Protein AF-A0ABD5DVG1-F1 (afdb_monomer)

InterPro domains:
  IPR002205 DNA topoisomerase, type IIA, domain A [PF00521] (1-104)
  IPR002205 DNA topoisomerase, type IIA, domain A [PS52040] (1-105)
  IPR013758 DNA topoisomerase, type IIA, domain A, alpha-beta [G3DSA:3.90.199.10] (4-61)
  IPR013760 DNA topoisomerase, type IIA-like domain superfamily [SSF56719] (1-105)
  IPR050220 Type II DNA Topoisomerases [PTHR43493] (1-105)

Structure (mmCIF, N/CA/C/O backbone):
data_AF-A0ABD5DVG1-F1
#
_entry.id   AF-A0ABD5DVG1-F1
#
loop_
_atom_site.group_PDB
_atom_site.id
_atom_site.type_symbol
_atom_site.label_atom_id
_atom_site.label_alt_id
_atom_site.label_comp_id
_atom_site.label_asym_id
_atom_site.label_entity_id
_atom_site.labe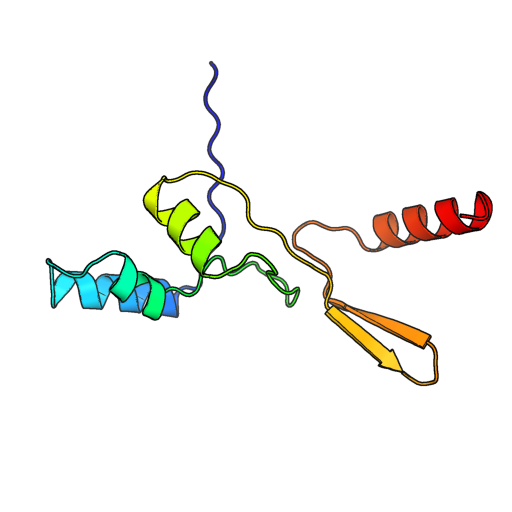l_seq_id
_atom_site.pdbx_PDB_ins_code
_atom_site.Cartn_x
_atom_site.Cartn_y
_atom_site.Cartn_z
_atom_site.occupancy
_atom_site.B_iso_or_equiv
_atom_site.auth_seq_id
_atom_site.auth_comp_id
_atom_site.auth_asym_id
_atom_site.auth_atom_id
_atom_site.pdbx_PDB_model_num
ATOM 1 N N . VAL A 1 1 ? 18.126 8.336 23.170 1.00 46.34 1 VAL A N 1
ATOM 2 C CA . VAL A 1 1 ? 18.489 8.264 21.733 1.00 46.34 1 VAL A CA 1
ATOM 3 C C . VAL A 1 1 ? 18.440 6.792 21.342 1.00 46.34 1 VAL A C 1
ATOM 5 O O . VAL A 1 1 ? 19.126 6.024 21.998 1.00 46.34 1 VAL A O 1
ATOM 8 N N . GLY A 1 2 ? 17.563 6.375 20.420 1.00 86.62 2 GLY A N 1
ATOM 9 C CA . GLY A 1 2 ? 17.360 4.945 20.098 1.00 86.62 2 GLY A CA 1
ATOM 10 C C . GLY A 1 2 ? 15.958 4.539 19.614 1.00 86.62 2 GLY A C 1
ATOM 11 O O . GLY A 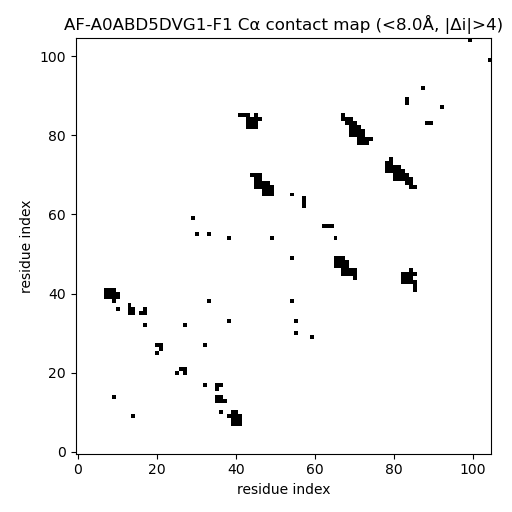1 2 ? 15.688 3.351 19.503 1.00 86.62 2 GLY A O 1
ATOM 12 N N . MET A 1 3 ? 15.063 5.496 19.345 1.00 91.50 3 MET A N 1
ATOM 13 C CA . MET A 1 3 ? 13.725 5.236 18.799 1.00 91.50 3 MET A CA 1
ATOM 14 C C . MET A 1 3 ? 13.612 5.872 17.412 1.00 91.50 3 MET A C 1
ATOM 16 O O . MET A 1 3 ? 14.160 6.954 17.195 1.00 91.50 3 MET A O 1
ATOM 20 N N . ALA A 1 4 ? 12.900 5.204 16.510 1.00 92.75 4 ALA A N 1
ATOM 21 C CA . ALA A 1 4 ? 12.532 5.701 15.190 1.00 92.75 4 ALA A CA 1
ATOM 22 C C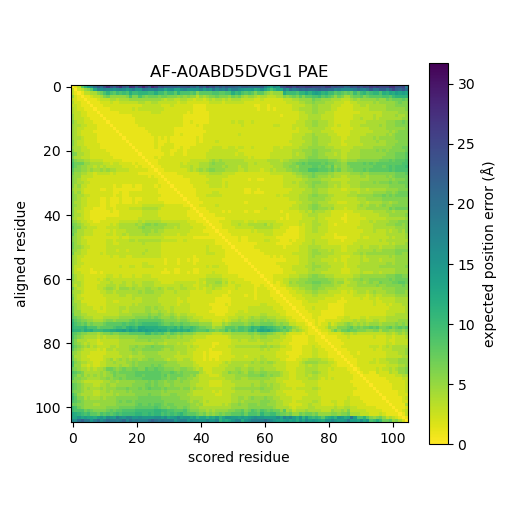 . ALA A 1 4 ? 11.033 5.467 14.970 1.00 92.75 4 ALA A C 1
ATOM 24 O O . ALA A 1 4 ? 10.453 4.560 15.574 1.00 92.75 4 ALA A O 1
ATOM 25 N N . THR A 1 5 ? 10.429 6.288 14.116 1.00 94.81 5 THR A N 1
ATOM 26 C CA . THR A 1 5 ? 9.005 6.224 13.787 1.00 94.81 5 THR A CA 1
ATOM 27 C C . THR A 1 5 ? 8.853 6.319 12.281 1.00 94.81 5 THR A C 1
ATOM 29 O O . THR A 1 5 ? 9.245 7.324 11.695 1.00 94.81 5 THR A O 1
ATOM 32 N N . ASP A 1 6 ? 8.224 5.308 11.691 1.00 94.94 6 ASP A N 1
ATOM 33 C CA . ASP A 1 6 ? 7.866 5.277 10.278 1.00 94.94 6 ASP A CA 1
ATOM 34 C C . ASP A 1 6 ? 6.360 5.034 10.169 1.00 94.94 6 ASP A C 1
ATOM 36 O O . ASP A 1 6 ? 5.861 3.971 10.542 1.00 94.94 6 ASP A O 1
ATOM 40 N N . ILE A 1 7 ? 5.624 6.038 9.689 1.00 96.81 7 ILE A N 1
ATOM 41 C CA . ILE A 1 7 ? 4.170 5.972 9.501 1.00 96.81 7 ILE A CA 1
ATOM 42 C C . ILE A 1 7 ? 3.892 6.213 8.015 1.00 96.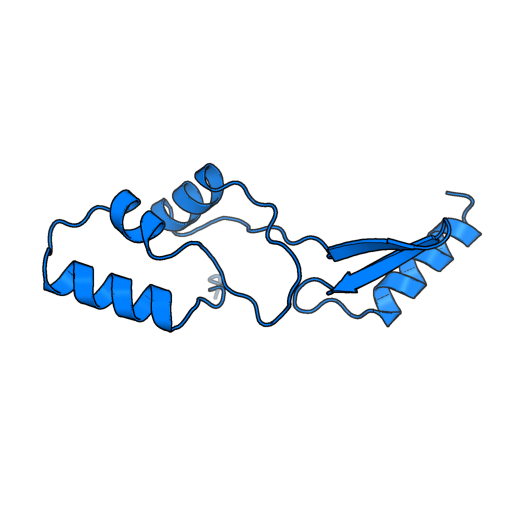81 7 ILE A C 1
ATOM 44 O O . ILE A 1 7 ? 4.251 7.278 7.506 1.00 96.81 7 ILE A O 1
ATOM 48 N N . PRO A 1 8 ? 3.296 5.245 7.296 1.00 97.06 8 PRO A N 1
ATOM 49 C CA . PRO A 1 8 ? 2.979 5.429 5.889 1.00 97.06 8 PRO A CA 1
ATOM 50 C C . PRO A 1 8 ? 1.784 6.384 5.705 1.00 97.06 8 PRO A C 1
ATOM 52 O O . PRO A 1 8 ? 0.992 6.545 6.633 1.00 97.06 8 PRO A O 1
ATOM 55 N N . PRO A 1 9 ? 1.633 7.003 4.522 1.00 97.75 9 PRO A N 1
ATOM 56 C CA . PRO A 1 9 ? 0.448 7.784 4.176 1.00 97.75 9 PRO A CA 1
ATOM 57 C C . PRO A 1 9 ? -0.784 6.887 3.973 1.00 97.75 9 PRO A C 1
ATOM 59 O O . PRO A 1 9 ? -0.652 5.713 3.623 1.00 97.75 9 PRO A O 1
ATOM 62 N N . HIS A 1 10 ? -1.978 7.457 4.148 1.00 98.38 10 HIS A N 1
ATOM 63 C CA . HIS A 1 10 ? -3.272 6.787 3.967 1.00 98.38 10 HIS A CA 1
ATOM 64 C C . HIS A 1 10 ? -4.265 7.692 3.249 1.00 98.38 10 HIS A C 1
ATOM 66 O O . HIS A 1 10 ? -4.150 8.920 3.280 1.00 98.38 10 HIS A O 1
ATOM 72 N N . ASN A 1 11 ? -5.289 7.076 2.664 1.00 98.31 11 ASN A N 1
ATOM 73 C CA . ASN A 1 11 ? -6.322 7.801 1.951 1.00 98.31 11 ASN A CA 1
ATOM 74 C C . ASN A 1 11 ? -7.224 8.592 2.911 1.00 98.31 11 ASN A C 1
ATOM 76 O O . ASN A 1 11 ? -7.802 8.039 3.850 1.00 98.31 11 ASN A O 1
ATOM 80 N N . LEU A 1 12 ? -7.418 9.885 2.635 1.00 98.25 12 LEU A N 1
ATOM 81 C CA . LEU A 1 12 ? -8.229 10.766 3.481 1.00 98.25 12 LEU A CA 1
ATOM 82 C C . LEU A 1 12 ? -9.682 10.296 3.599 1.00 98.25 12 LEU A C 1
ATOM 84 O O . LEU A 1 12 ? -10.250 10.344 4.689 1.00 98.25 12 LEU A O 1
ATOM 88 N N . ARG A 1 13 ? -10.299 9.847 2.498 1.00 98.31 13 ARG A N 1
ATOM 89 C CA . ARG A 1 13 ? -11.713 9.439 2.497 1.00 98.31 13 ARG A CA 1
ATOM 90 C C . ARG A 1 13 ? -11.915 8.160 3.298 1.00 98.31 13 ARG A C 1
ATOM 92 O O . ARG A 1 13 ? -12.893 8.063 4.034 1.00 98.31 13 ARG A O 1
ATOM 99 N N . GLU A 1 14 ? -10.990 7.212 3.176 1.00 98.31 14 GLU A N 1
ATOM 100 C CA . GLU A 1 14 ? -11.0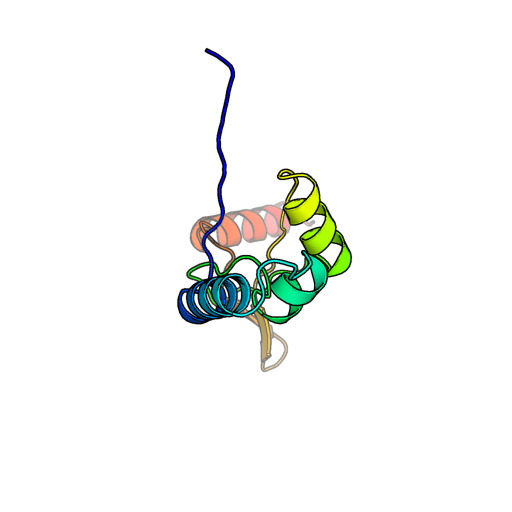26 5.963 3.939 1.00 98.31 14 GLU A CA 1
ATOM 101 C C . GLU A 1 14 ? -10.873 6.230 5.438 1.00 98.31 14 GLU A C 1
ATOM 103 O O . GLU A 1 14 ? -11.709 5.796 6.229 1.00 98.31 14 GLU A O 1
ATOM 108 N N . VAL A 1 15 ? -9.868 7.019 5.834 1.00 98.44 15 VAL A N 1
ATOM 109 C CA . VAL A 1 15 ? -9.625 7.344 7.248 1.00 98.44 15 VAL A CA 1
ATOM 110 C C . VAL A 1 15 ? -10.777 8.154 7.846 1.00 98.44 15 VAL A C 1
ATOM 112 O O . VAL A 1 15 ? -11.223 7.856 8.953 1.00 98.44 15 VAL A O 1
ATOM 115 N N . ALA A 1 16 ? -11.309 9.143 7.120 1.00 98.44 16 ALA A N 1
ATOM 116 C CA . ALA A 1 16 ? -12.458 9.920 7.580 1.00 98.44 16 ALA A CA 1
ATOM 117 C C . ALA A 1 16 ? -13.695 9.032 7.785 1.00 98.44 16 ALA A C 1
ATOM 119 O O . ALA A 1 16 ? -14.373 9.146 8.806 1.00 98.44 16 ALA A O 1
ATOM 120 N N . LYS A 1 17 ? -13.964 8.109 6.854 1.00 98.31 17 LYS A N 1
ATOM 121 C CA . LYS A 1 17 ? -15.069 7.154 6.979 1.00 98.31 17 LYS A CA 1
ATOM 122 C C . LYS A 1 17 ? -14.869 6.214 8.168 1.00 98.31 17 LYS A C 1
ATOM 124 O O . LYS A 1 17 ? -15.802 6.023 8.937 1.00 98.31 17 LYS A O 1
ATOM 129 N N . ALA A 1 18 ? -13.659 5.693 8.359 1.00 98.00 18 ALA A N 1
ATOM 130 C CA . ALA A 1 18 ? -13.331 4.836 9.494 1.00 98.00 18 ALA A CA 1
ATOM 131 C C . ALA A 1 18 ? -13.521 5.558 10.838 1.00 98.00 18 ALA A C 1
ATOM 133 O O . ALA A 1 18 ? -14.063 4.979 11.777 1.00 98.00 18 ALA A O 1
ATOM 134 N N . ALA A 1 19 ? -13.146 6.839 10.919 1.00 98.19 19 ALA A N 1
ATOM 135 C CA . ALA A 1 19 ? -13.368 7.658 12.107 1.00 98.19 19 ALA A CA 1
ATOM 136 C C . ALA A 1 19 ? -14.863 7.864 12.401 1.00 98.19 19 ALA A C 1
ATOM 138 O O . ALA A 1 19 ? -15.281 7.717 13.548 1.00 98.19 19 ALA A O 1
ATOM 139 N N . ILE A 1 20 ? -15.675 8.151 11.375 1.00 98.19 20 ILE A N 1
ATOM 140 C CA . ILE A 1 20 ? -17.137 8.265 11.510 1.00 98.19 20 ILE A CA 1
ATOM 141 C C . ILE A 1 20 ? -17.733 6.945 12.012 1.00 98.19 20 ILE A C 1
ATOM 143 O O . ILE A 1 20 ? -18.483 6.951 12.983 1.00 98.19 20 ILE A O 1
ATOM 147 N N . THR A 1 21 ? -17.345 5.809 11.424 1.00 97.81 21 THR A N 1
ATOM 148 C CA . THR A 1 21 ? -17.817 4.484 11.854 1.00 97.81 21 THR A CA 1
ATOM 149 C C . THR A 1 21 ? -17.469 4.195 13.313 1.00 97.81 21 THR A C 1
ATOM 151 O O . THR A 1 21 ? -18.296 3.665 14.045 1.00 97.81 21 THR A O 1
ATOM 154 N N . LEU A 1 22 ? -16.284 4.599 13.774 1.00 97.75 22 LEU A N 1
ATOM 155 C CA . LEU A 1 22 ? -15.874 4.422 15.168 1.00 97.75 22 LEU A CA 1
ATOM 156 C C . LEU A 1 22 ? -16.696 5.308 16.126 1.00 97.75 22 LEU A C 1
ATOM 158 O O . LEU A 1 22 ? -16.998 4.890 17.241 1.00 97.75 22 LEU A O 1
ATOM 162 N N . ILE A 1 23 ? -17.112 6.503 15.691 1.00 98.06 23 ILE A N 1
ATOM 163 C CA . ILE A 1 23 ? -18.026 7.367 16.458 1.00 98.06 23 ILE A CA 1
ATOM 164 C C . ILE A 1 23 ? -19.425 6.740 16.550 1.00 98.06 23 ILE A C 1
ATOM 166 O O . ILE A 1 23 ? -20.009 6.706 17.632 1.00 98.06 23 ILE A O 1
ATOM 170 N N . GLU A 1 24 ? -19.961 6.236 15.437 1.00 97.75 24 GLU A N 1
ATOM 171 C CA . GLU A 1 24 ? -21.293 5.616 15.380 1.00 97.75 24 GLU A CA 1
ATOM 172 C C . GLU A 1 24 ? -21.345 4.274 16.124 1.00 97.75 24 GLU A C 1
ATOM 174 O O . GLU A 1 24 ? -22.332 3.952 16.787 1.00 97.75 24 GLU A O 1
ATOM 179 N N . GLN A 1 25 ? -20.272 3.489 16.027 1.00 97.56 25 GLN A N 1
ATOM 180 C CA . GLN A 1 25 ? -20.149 2.154 16.600 1.00 97.56 25 GLN A CA 1
ATOM 181 C C . GLN A 1 25 ? -18.807 2.026 17.343 1.00 97.56 25 GLN A C 1
ATOM 183 O O . GLN A 1 25 ? -17.839 1.478 16.817 1.00 97.56 25 GLN A O 1
ATOM 188 N N . PRO A 1 26 ? -18.726 2.450 18.617 1.00 96.75 26 PRO A N 1
ATOM 189 C CA . PRO A 1 26 ? -17.463 2.462 19.368 1.00 96.75 26 PRO A CA 1
ATOM 190 C C . PRO A 1 26 ? -16.833 1.084 19.616 1.00 96.75 26 PRO A C 1
ATOM 192 O O . PRO A 1 26 ? -15.680 0.996 20.028 1.00 96.75 26 PRO A O 1
ATOM 195 N N . LYS A 1 27 ? -17.593 0.002 19.402 1.00 97.12 27 LYS A N 1
ATOM 196 C CA . LYS A 1 27 ? -17.125 -1.387 19.519 1.00 97.12 27 LYS A CA 1
ATOM 197 C C . LYS A 1 27 ? -16.626 -1.973 18.191 1.00 97.12 27 LYS A C 1
ATOM 199 O O . LYS A 1 27 ? -16.357 -3.171 18.155 1.00 97.12 27 LYS A O 1
ATOM 204 N N . THR A 1 28 ? -16.517 -1.154 17.139 1.00 97.44 28 THR A N 1
ATOM 205 C CA . THR A 1 28 ? -15.989 -1.572 15.833 1.00 97.44 28 THR A CA 1
ATOM 206 C C . THR A 1 28 ? -14.611 -2.208 16.010 1.00 97.44 28 THR A C 1
ATOM 208 O O . THR A 1 28 ? -13.722 -1.662 16.667 1.00 97.44 28 THR A O 1
ATOM 211 N N . THR A 1 29 ? -14.450 -3.394 15.446 1.00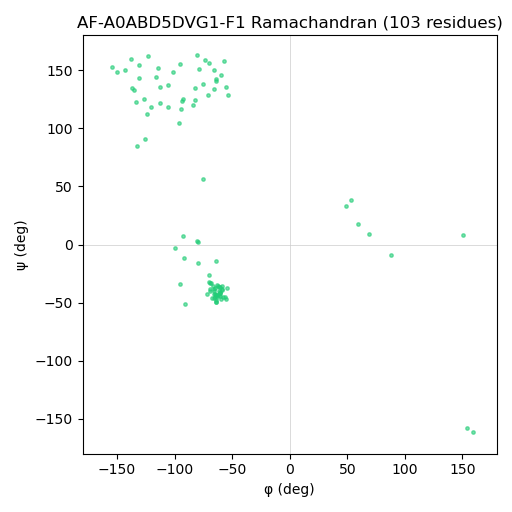 97.62 29 THR A N 1
ATOM 212 C CA . THR A 1 29 ? -13.232 -4.196 15.493 1.00 97.62 29 THR A CA 1
ATOM 213 C C . THR A 1 29 ? -12.210 -3.716 14.466 1.00 97.62 29 THR A C 1
ATOM 215 O O . THR A 1 29 ? -12.531 -3.020 13.505 1.00 97.62 29 THR A O 1
ATOM 218 N N . LEU A 1 30 ? -10.949 -4.124 14.634 1.00 96.44 30 LEU A N 1
ATOM 219 C CA . LEU A 1 30 ? -9.909 -3.821 13.648 1.00 96.44 30 LEU A CA 1
ATOM 220 C C . LEU A 1 30 ? -10.254 -4.371 12.255 1.00 96.44 30 LEU A C 1
ATOM 222 O O . LEU A 1 30 ? -9.940 -3.729 11.262 1.00 96.44 30 LEU A O 1
ATOM 226 N N . ASP A 1 31 ? -10.895 -5.536 12.185 1.00 96.19 31 ASP A N 1
ATOM 227 C CA . ASP A 1 31 ? -11.248 -6.168 10.912 1.00 96.19 31 ASP A CA 1
ATOM 228 C C . ASP A 1 31 ? -12.268 -5.330 10.141 1.00 96.19 31 ASP A C 1
ATOM 230 O O . ASP A 1 31 ? -12.043 -5.013 8.976 1.00 96.19 31 ASP A O 1
ATOM 234 N N . GLU A 1 32 ? -13.298 -4.842 10.830 1.00 96.81 32 GLU A N 1
ATOM 235 C CA . GLU A 1 32 ? -14.296 -3.936 10.253 1.00 96.81 32 GLU A CA 1
ATOM 236 C C . GLU A 1 32 ? -13.677 -2.594 9.817 1.00 96.81 32 GLU A C 1
ATOM 238 O O . GLU A 1 32 ? -14.065 -2.027 8.796 1.00 96.81 32 GLU A O 1
ATOM 243 N N . LEU A 1 33 ? -12.672 -2.085 10.543 1.00 97.12 33 LEU A N 1
ATOM 244 C CA . LEU A 1 33 ? -11.947 -0.879 10.124 1.00 97.12 33 LEU A CA 1
ATOM 245 C C . LEU A 1 33 ? -11.085 -1.117 8.877 1.00 97.12 33 LEU A C 1
ATOM 247 O O . LEU A 1 33 ? -10.939 -0.202 8.070 1.00 97.12 33 LEU A O 1
ATOM 251 N N . LEU A 1 34 ? -10.526 -2.316 8.694 1.00 96.88 34 LEU A N 1
ATOM 252 C CA . LEU A 1 34 ? -9.691 -2.664 7.533 1.00 96.88 34 LEU A CA 1
ATOM 253 C C . LEU A 1 34 ? -10.495 -2.995 6.268 1.00 96.88 34 LEU A C 1
ATOM 255 O O . LEU A 1 34 ? -9.948 -2.967 5.157 1.00 96.88 34 LEU A O 1
ATOM 259 N N . ASP A 1 35 ? -11.793 -3.248 6.422 1.00 96.69 35 ASP A N 1
ATOM 260 C CA . ASP A 1 35 ? -12.740 -3.259 5.308 1.00 96.69 35 ASP A CA 1
ATOM 261 C C . ASP A 1 35 ? -12.977 -1.840 4.757 1.00 96.69 35 ASP A C 1
ATOM 263 O O . ASP A 1 35 ? -13.284 -1.673 3.575 1.00 96.69 35 ASP A O 1
ATOM 267 N N . ILE A 1 36 ? -12.790 -0.806 5.590 1.00 97.44 36 ILE A N 1
ATOM 268 C CA . ILE A 1 36 ? -12.888 0.608 5.197 1.00 97.44 36 ILE A CA 1
ATOM 269 C C . ILE A 1 36 ? -11.530 1.155 4.742 1.00 97.44 36 ILE A C 1
ATOM 271 O O . ILE A 1 36 ? -11.446 1.768 3.679 1.00 97.44 36 ILE A O 1
ATOM 275 N N . VAL A 1 37 ? -10.486 0.962 5.552 1.00 97.81 37 VAL A N 1
ATOM 276 C CA . VAL A 1 37 ? -9.117 1.428 5.294 1.00 97.81 37 VAL A CA 1
ATOM 277 C C . VAL A 1 37 ? -8.325 0.296 4.678 1.00 97.81 37 VAL A C 1
ATOM 279 O O . VAL A 1 37 ? -7.915 -0.644 5.361 1.00 97.81 37 VAL A O 1
ATOM 282 N N . GLN A 1 38 ? -8.088 0.383 3.374 1.00 95.81 38 GLN A N 1
ATOM 283 C CA . GLN A 1 38 ? -7.544 -0.749 2.638 1.00 95.81 38 GLN A CA 1
ATOM 284 C C . GLN A 1 38 ? -6.086 -1.043 2.999 1.00 95.81 38 GLN A C 1
ATOM 286 O O . GLN A 1 38 ? -5.645 -2.199 2.986 1.00 95.81 38 GLN A O 1
ATOM 291 N N . GLY A 1 39 ? -5.348 0.011 3.333 1.00 95.88 39 GLY A N 1
ATOM 292 C CA . GLY A 1 39 ? -3.932 -0.027 3.637 1.00 95.88 39 GLY A CA 1
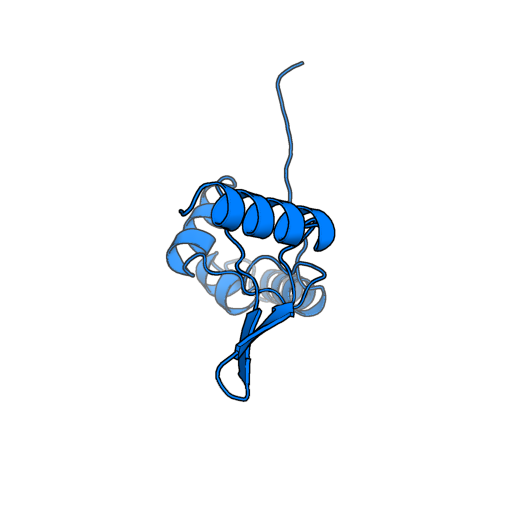ATOM 293 C C . GLY A 1 39 ? -3.296 1.353 3.475 1.00 95.88 39 GLY A C 1
ATOM 294 O O . GLY A 1 39 ? -3.996 2.367 3.467 1.00 95.88 39 GLY A O 1
ATOM 295 N N . PRO A 1 40 ? -1.962 1.403 3.346 1.00 97.38 40 PRO A N 1
ATOM 296 C CA . PRO A 1 40 ? -1.266 2.609 2.927 1.00 97.38 40 PRO A CA 1
ATOM 297 C C . PRO A 1 40 ? -1.704 3.098 1.544 1.00 97.38 40 PRO A C 1
ATOM 299 O O . PRO A 1 40 ? -1.942 2.288 0.652 1.00 97.38 40 PRO A O 1
ATOM 302 N N . ASP A 1 41 ? -1.714 4.413 1.357 1.00 97.81 41 ASP A N 1
ATOM 303 C CA . ASP A 1 41 ? -2.000 5.094 0.092 1.00 97.81 41 ASP A CA 1
ATOM 304 C C . ASP A 1 41 ? -0.839 6.043 -0.218 1.00 97.81 41 ASP A C 1
ATOM 306 O O . ASP A 1 41 ? -0.771 7.175 0.270 1.00 97.81 41 ASP A O 1
ATOM 310 N N . PHE A 1 42 ? 0.155 5.530 -0.941 1.00 97.19 42 PHE A N 1
ATOM 311 C CA . PHE A 1 42 ? 1.329 6.310 -1.315 1.00 97.19 42 PHE A CA 1
ATOM 312 C C . PHE A 1 42 ? 1.011 7.223 -2.505 1.00 97.19 42 PHE A C 1
ATOM 314 O O . PHE A 1 42 ? 0.219 6.844 -3.359 1.00 97.19 42 PHE A O 1
ATOM 321 N N . PRO A 1 43 ? 1.677 8.388 -2.635 1.00 96.31 43 PRO A N 1
ATOM 322 C CA . PRO A 1 43 ? 1.481 9.303 -3.762 1.00 96.31 43 PRO A CA 1
ATOM 323 C C . PRO A 1 43 ? 2.167 8.788 -5.044 1.00 96.31 43 PRO A C 1
ATOM 325 O O . PRO A 1 43 ? 3.043 9.437 -5.612 1.00 96.31 43 PRO A O 1
ATOM 328 N N . THR A 1 44 ? 1.823 7.573 -5.463 1.00 95.62 44 THR A N 1
ATOM 329 C CA . THR A 1 44 ? 2.240 6.918 -6.703 1.00 95.62 44 THR A CA 1
ATOM 330 C C . THR A 1 44 ? 1.181 5.894 -7.100 1.00 95.62 44 THR A C 1
ATOM 332 O O . THR A 1 44 ? 0.510 5.322 -6.249 1.00 95.62 44 THR A O 1
ATOM 335 N N . GLU A 1 45 ? 1.079 5.610 -8.392 1.00 95.38 45 GLU A N 1
ATOM 336 C CA . GLU A 1 45 ? 0.198 4.570 -8.931 1.00 95.38 45 GLU A CA 1
ATOM 337 C C . GLU A 1 45 ? 0.803 3.157 -8.819 1.00 95.38 45 GLU A C 1
ATOM 339 O O . GLU A 1 45 ? 0.220 2.183 -9.284 1.00 95.38 45 GLU A O 1
ATOM 344 N N . ALA A 1 46 ? 1.990 3.023 -8.218 1.00 96.56 46 ALA A N 1
ATOM 345 C CA . ALA A 1 46 ? 2.618 1.729 -7.991 1.00 96.56 46 ALA A CA 1
ATOM 346 C C . ALA A 1 46 ? 1.810 0.838 -7.037 1.00 96.56 46 ALA A C 1
ATOM 348 O O . ALA A 1 46 ? 1.308 1.276 -6.003 1.00 96.56 46 ALA A O 1
ATOM 349 N N . GLU A 1 47 ? 1.765 -0.454 -7.347 1.00 96.44 47 GLU A N 1
ATOM 350 C CA . GLU A 1 47 ? 0.981 -1.423 -6.592 1.00 96.44 47 GLU A CA 1
ATOM 351 C C . GLU A 1 47 ? 1.640 -1.778 -5.259 1.00 96.44 47 GLU A C 1
ATOM 353 O O . GLU A 1 47 ? 2.841 -2.060 -5.182 1.00 96.44 47 GLU A O 1
ATOM 358 N N . ILE A 1 48 ? 0.834 -1.867 -4.203 1.00 97.50 48 ILE A N 1
ATOM 359 C CA . ILE A 1 48 ? 1.221 -2.538 -2.963 1.00 97.50 48 ILE A CA 1
ATOM 360 C C . ILE A 1 48 ? 0.957 -4.033 -3.134 1.00 97.50 48 ILE A C 1
ATOM 362 O O . ILE A 1 48 ? -0.175 -4.458 -3.337 1.00 97.50 48 ILE A O 1
ATOM 366 N N . ILE A 1 49 ? 2.009 -4.842 -3.015 1.00 97.50 49 ILE A N 1
ATOM 367 C CA . ILE A 1 49 ? 1.942 -6.300 -3.216 1.00 97.50 49 ILE A CA 1
ATOM 368 C C . ILE A 1 49 ? 1.867 -7.089 -1.903 1.00 97.50 49 ILE A C 1
ATOM 370 O O . ILE A 1 49 ? 1.795 -8.317 -1.920 1.00 97.50 49 ILE A O 1
ATOM 374 N N . THR A 1 50 ? 1.939 -6.406 -0.759 1.00 96.88 50 THR A N 1
ATOM 375 C CA . THR A 1 50 ? 1.769 -7.033 0.556 1.00 96.88 50 THR A CA 1
ATOM 376 C C . THR A 1 50 ? 0.340 -7.543 0.703 1.00 96.88 50 THR A C 1
ATOM 378 O O . THR A 1 50 ? -0.617 -6.832 0.404 1.00 96.88 50 THR A O 1
ATOM 381 N N . SER A 1 51 ? 0.187 -8.778 1.179 1.00 97.06 51 SER A N 1
ATOM 382 C CA . SER A 1 51 ? -1.134 -9.395 1.299 1.00 97.06 51 SER A CA 1
ATOM 383 C C . SER A 1 51 ? -2.010 -8.671 2.329 1.00 97.06 51 SER A C 1
ATOM 385 O O . SER A 1 51 ? -1.517 -8.173 3.343 1.00 97.06 51 SER A O 1
ATOM 387 N N . ARG A 1 52 ? -3.336 -8.680 2.134 1.00 95.19 52 ARG A N 1
ATOM 388 C CA . ARG A 1 52 ? -4.295 -8.120 3.110 1.00 95.19 52 ARG A CA 1
ATOM 389 C C . ARG A 1 52 ? -4.115 -8.715 4.514 1.00 95.19 52 ARG A C 1
ATOM 391 O O . ARG A 1 52 ? -4.182 -7.992 5.504 1.00 95.19 52 ARG A O 1
ATOM 398 N N . ALA A 1 53 ? -3.812 -10.011 4.605 1.00 95.50 53 ALA A N 1
ATOM 399 C CA . ALA A 1 53 ? -3.551 -10.688 5.875 1.00 95.50 53 ALA A CA 1
ATOM 400 C C . ALA A 1 53 ? -2.286 -10.167 6.584 1.00 95.50 53 ALA A C 1
ATOM 402 O O . ALA A 1 53 ? -2.261 -10.058 7.810 1.00 95.50 53 ALA A O 1
ATOM 403 N N . GLU A 1 54 ? -1.232 -9.833 5.837 1.00 96.50 54 GLU A N 1
ATOM 404 C CA . 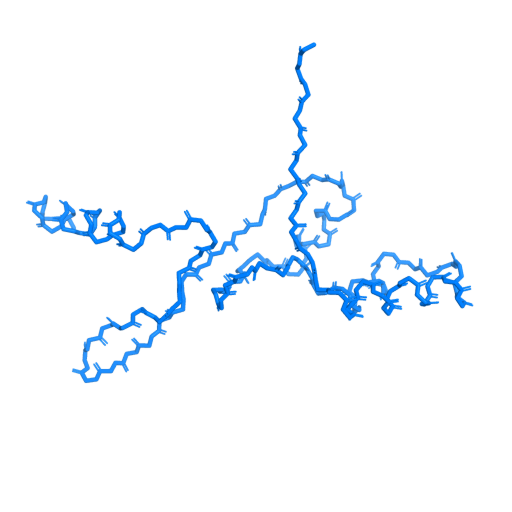GLU A 1 54 ? -0.034 -9.199 6.396 1.00 96.50 54 GLU A CA 1
ATOM 405 C C . GLU A 1 54 ? -0.300 -7.748 6.791 1.00 96.50 54 GLU A C 1
ATOM 407 O O . GLU A 1 54 ? 0.083 -7.354 7.888 1.00 96.50 54 GLU A O 1
ATOM 412 N N . ILE A 1 55 ? -1.014 -6.982 5.963 1.00 96.50 55 ILE A N 1
ATOM 413 C CA . ILE A 1 55 ? -1.426 -5.607 6.280 1.00 96.50 55 ILE A CA 1
ATOM 414 C C . ILE A 1 55 ? -2.214 -5.574 7.598 1.00 96.50 55 ILE A C 1
ATOM 416 O O . ILE A 1 55 ? -1.895 -4.792 8.493 1.00 96.50 55 ILE A O 1
ATOM 420 N N . ARG A 1 56 ? -3.159 -6.502 7.784 1.00 97.00 56 ARG A N 1
ATOM 421 C CA . ARG A 1 56 ? -3.885 -6.678 9.048 1.00 97.00 56 ARG A CA 1
ATOM 422 C C . ARG A 1 56 ? -2.945 -6.897 10.234 1.00 97.00 56 ARG A C 1
ATOM 424 O O . ARG A 1 56 ? -3.099 -6.251 11.268 1.00 97.00 56 ARG A O 1
ATOM 431 N N . LYS A 1 57 ? -1.952 -7.784 10.099 1.00 97.38 57 LYS A N 1
ATOM 432 C CA . LYS A 1 57 ? -0.946 -8.029 11.151 1.00 97.38 57 LYS A CA 1
ATOM 433 C C . LYS A 1 57 ? -0.107 -6.785 11.447 1.00 97.38 57 LYS A C 1
ATOM 435 O O . LYS A 1 57 ? 0.257 -6.579 12.601 1.00 97.38 57 LYS A O 1
ATOM 440 N N . ILE A 1 58 ? 0.206 -5.975 10.436 1.00 97.62 58 ILE A N 1
ATOM 441 C CA . ILE A 1 58 ? 0.957 -4.724 10.604 1.00 97.62 58 ILE A CA 1
ATOM 442 C C . ILE A 1 58 ? 0.147 -3.741 11.448 1.00 97.62 58 ILE A C 1
ATOM 444 O O . ILE A 1 58 ? 0.668 -3.245 12.444 1.00 97.62 58 ILE A O 1
ATOM 448 N N . TYR A 1 59 ? -1.128 -3.519 11.117 1.00 97.31 59 TYR A N 1
ATOM 449 C CA . TYR A 1 59 ? -1.993 -2.632 11.899 1.00 97.31 59 TYR A CA 1
ATOM 450 C C . TYR A 1 59 ? -2.280 -3.164 13.304 1.00 97.31 59 TYR A C 1
ATOM 452 O O . TYR A 1 59 ? -2.311 -2.386 14.251 1.00 97.31 59 TYR A O 1
ATOM 460 N N . GLN A 1 60 ? -2.415 -4.483 13.466 1.00 97.06 60 GLN A N 1
ATOM 461 C CA . GLN A 1 60 ? -2.622 -5.099 14.777 1.00 97.06 60 GLN A CA 1
ATOM 462 C C . GLN A 1 60 ? -1.404 -4.939 15.699 1.00 97.06 60 GLN A C 1
ATOM 464 O O . GLN A 1 60 ? -1.557 -4.679 16.888 1.00 97.06 60 GLN A O 1
ATOM 469 N N . ASN A 1 61 ? -0.194 -5.121 15.164 1.00 96.88 61 ASN A N 1
ATOM 470 C CA . ASN A 1 61 ? 1.039 -5.093 15.956 1.00 96.88 61 ASN A CA 1
ATOM 471 C C . ASN A 1 61 ? 1.692 -3.703 16.023 1.00 96.88 61 ASN A C 1
ATOM 473 O O . ASN A 1 61 ? 2.654 -3.527 16.771 1.00 96.88 61 ASN A O 1
ATOM 477 N N . GLY A 1 62 ? 1.239 -2.756 15.196 1.00 95.31 62 GLY A N 1
ATOM 478 C CA . GLY A 1 62 ? 1.823 -1.421 15.041 1.00 95.31 62 GLY A CA 1
ATOM 479 C C . GLY A 1 62 ? 3.201 -1.396 14.368 1.00 95.31 62 GLY A C 1
ATOM 480 O O . GLY A 1 62 ? 3.860 -0.362 14.370 1.00 95.31 62 GLY A O 1
ATOM 481 N N . ARG A 1 63 ? 3.675 -2.525 13.822 1.00 95.12 63 ARG A N 1
ATOM 482 C CA . ARG A 1 63 ? 4.999 -2.658 13.193 1.00 95.12 63 ARG A CA 1
ATOM 483 C C . ARG A 1 63 ? 5.001 -3.703 12.089 1.00 95.12 63 ARG A C 1
ATOM 485 O O . ARG A 1 63 ? 4.320 -4.724 12.179 1.00 95.12 63 ARG A O 1
ATOM 492 N N . GLY A 1 64 ? 5.838 -3.476 11.086 1.00 95.31 64 GLY A N 1
ATOM 493 C CA . GLY A 1 64 ? 6.119 -4.420 10.013 1.00 95.31 64 GLY A CA 1
ATOM 494 C C . GLY A 1 64 ? 6.569 -3.697 8.752 1.00 95.31 64 GLY A C 1
ATOM 495 O O . GLY A 1 64 ? 7.068 -2.577 8.824 1.00 95.31 64 GLY A O 1
ATOM 496 N N . SER A 1 65 ? 6.427 -4.345 7.599 1.00 95.12 65 SER A N 1
ATOM 497 C CA . SER A 1 65 ? 6.914 -3.802 6.331 1.00 95.12 65 SER A CA 1
ATOM 498 C C . SER A 1 65 ? 5.902 -4.013 5.220 1.00 95.12 65 SER A C 1
ATOM 500 O O . SER A 1 65 ? 5.384 -5.114 5.040 1.00 95.12 65 SER A O 1
ATOM 502 N N . VAL A 1 66 ? 5.677 -2.957 4.444 1.00 96.12 66 VAL A N 1
ATOM 503 C CA . VAL A 1 66 ? 4.845 -2.977 3.242 1.00 96.12 66 VAL A CA 1
ATOM 504 C C . VAL A 1 66 ? 5.761 -2.923 2.024 1.00 96.12 66 VAL A C 1
ATOM 506 O O . VAL A 1 66 ? 6.759 -2.205 2.020 1.00 96.12 66 VAL A O 1
ATOM 509 N N . ARG A 1 67 ? 5.460 -3.729 1.006 1.00 96.88 67 ARG A N 1
ATOM 510 C CA . ARG A 1 67 ? 6.241 -3.833 -0.228 1.00 96.88 67 ARG A CA 1
ATOM 511 C C . ARG A 1 67 ? 5.430 -3.295 -1.393 1.00 96.88 67 ARG A C 1
ATOM 513 O O . ARG A 1 67 ? 4.263 -3.643 -1.553 1.00 96.88 67 ARG A O 1
ATOM 520 N N . MET A 1 68 ? 6.092 -2.502 -2.225 1.00 97.38 68 MET A N 1
ATOM 521 C CA . MET A 1 68 ? 5.528 -1.940 -3.446 1.00 97.38 68 MET A CA 1
ATOM 522 C C . MET A 1 68 ? 6.236 -2.504 -4.676 1.00 97.38 68 MET A C 1
ATOM 524 O O . MET A 1 68 ? 7.415 -2.864 -4.613 1.00 97.38 68 MET A O 1
ATOM 528 N N . ARG A 1 69 ? 5.525 -2.563 -5.800 1.00 97.56 69 ARG A N 1
ATOM 529 C CA . ARG A 1 69 ? 6.029 -3.004 -7.100 1.00 97.56 69 ARG A CA 1
ATOM 530 C C . ARG A 1 69 ? 5.638 -1.997 -8.175 1.00 97.56 69 ARG A C 1
ATOM 532 O O . ARG A 1 69 ? 4.560 -1.420 -8.131 1.00 97.56 69 ARG A O 1
ATOM 539 N N . ALA A 1 70 ? 6.537 -1.795 -9.134 1.00 97.62 70 ALA A N 1
ATOM 540 C CA . ALA A 1 70 ? 6.256 -0.972 -10.300 1.00 97.62 70 ALA A CA 1
ATOM 541 C C . ALA A 1 70 ? 5.134 -1.587 -11.153 1.00 97.62 70 ALA A C 1
ATOM 543 O O . ALA A 1 70 ? 5.094 -2.809 -11.324 1.00 97.62 70 ALA A O 1
ATOM 544 N N . VAL A 1 71 ? 4.275 -0.741 -11.717 1.00 97.69 71 VAL A N 1
ATOM 545 C CA . VAL A 1 71 ? 3.268 -1.171 -12.695 1.00 97.69 71 VAL A CA 1
ATOM 546 C C . VAL A 1 71 ? 3.929 -1.246 -14.059 1.00 97.69 71 VAL A C 1
ATOM 548 O O . VAL A 1 71 ? 4.682 -0.346 -14.444 1.00 97.69 71 VAL A O 1
ATOM 551 N N . TRP A 1 72 ? 3.670 -2.331 -14.780 1.00 97.38 72 TRP A N 1
ATOM 552 C CA . TRP A 1 72 ? 4.213 -2.540 -16.111 1.00 97.38 72 TRP A CA 1
ATOM 553 C C . TRP A 1 72 ? 3.205 -3.227 -17.028 1.00 97.38 72 TRP A C 1
ATOM 555 O O . TRP A 1 72 ? 2.379 -4.027 -16.587 1.00 97.38 72 TRP A O 1
ATOM 565 N N . SER A 1 73 ? 3.310 -2.924 -18.316 1.00 97.19 73 SER A N 1
ATOM 566 C CA . SER A 1 73 ? 2.555 -3.533 -19.408 1.00 97.19 73 SER A CA 1
ATOM 567 C C . SER A 1 73 ? 3.520 -4.120 -20.440 1.00 97.19 73 SER A C 1
ATOM 569 O O . SER A 1 73 ? 4.718 -3.815 -20.457 1.00 97.19 73 SER A O 1
ATOM 5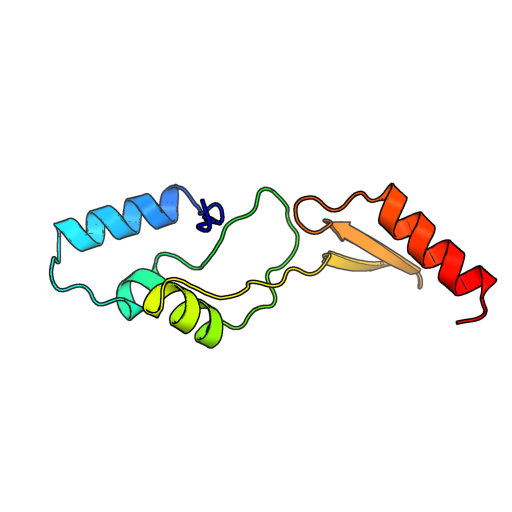71 N N . LYS A 1 74 ? 3.009 -5.008 -21.297 1.00 97.44 74 LYS A N 1
ATOM 572 C CA . LYS A 1 74 ? 3.732 -5.475 -22.481 1.00 97.44 74 LYS A CA 1
ATOM 573 C C . LYS A 1 74 ? 3.114 -4.828 -23.714 1.00 97.44 74 LYS A C 1
ATOM 575 O O . LYS A 1 74 ? 1.953 -5.091 -24.012 1.00 97.44 74 LYS A O 1
ATOM 580 N N . GLU A 1 75 ? 3.900 -4.038 -24.430 1.00 96.31 75 GLU A N 1
ATOM 581 C CA . GLU A 1 75 ? 3.492 -3.299 -25.627 1.00 96.31 75 GLU A CA 1
ATOM 582 C C . GLU A 1 75 ? 4.471 -3.634 -26.752 1.00 96.31 75 GLU A C 1
ATOM 584 O O . GLU A 1 75 ? 5.683 -3.562 -26.563 1.00 96.31 75 GLU A O 1
ATOM 589 N N . ASP A 1 76 ? 3.957 -4.104 -27.890 1.00 94.25 76 ASP A N 1
ATOM 590 C CA . ASP A 1 76 ? 4.745 -4.455 -29.084 1.00 94.25 76 ASP A CA 1
ATOM 591 C C . ASP A 1 76 ? 5.971 -5.353 -28.822 1.00 94.25 76 ASP A C 1
ATOM 593 O O . ASP A 1 76 ? 7.006 -5.274 -29.479 1.00 94.25 76 ASP A O 1
ATOM 597 N N . GLY A 1 77 ? 5.860 -6.249 -27.837 1.00 94.31 77 GLY A N 1
ATOM 598 C CA . GLY A 1 77 ? 6.936 -7.167 -27.456 1.00 94.31 77 GLY A CA 1
ATOM 599 C C . GLY A 1 77 ? 7.924 -6.612 -26.425 1.00 94.31 77 GLY A C 1
ATOM 600 O O . GLY A 1 77 ? 8.693 -7.400 -25.872 1.00 94.31 77 GLY A O 1
ATOM 601 N N . ALA A 1 78 ? 7.858 -5.321 -26.101 1.00 95.50 78 ALA A N 1
ATOM 602 C CA . ALA A 1 78 ? 8.653 -4.668 -25.068 1.00 95.50 78 ALA A CA 1
ATOM 603 C C . ALA A 1 78 ? 7.899 -4.579 -23.731 1.00 95.50 78 ALA A C 1
ATOM 605 O O . ALA A 1 78 ? 6.671 -4.598 -23.682 1.00 95.50 78 ALA A O 1
ATOM 606 N N . VAL A 1 79 ? 8.648 -4.493 -22.629 1.00 96.81 79 VAL A N 1
ATOM 607 C CA . VAL A 1 79 ? 8.100 -4.221 -21.292 1.00 96.81 79 VAL A CA 1
ATOM 608 C C . VAL A 1 79 ? 8.160 -2.718 -21.045 1.00 96.81 79 VAL A C 1
ATOM 610 O O . VAL A 1 79 ? 9.242 -2.134 -21.107 1.00 96.81 79 VAL A O 1
ATOM 613 N N . VAL A 1 80 ? 7.017 -2.110 -20.738 1.00 96.62 80 VAL A N 1
ATOM 614 C CA . VAL A 1 80 ? 6.884 -0.677 -20.455 1.00 96.62 80 VAL A CA 1
ATOM 615 C C . VAL A 1 80 ? 6.507 -0.506 -18.989 1.00 96.62 80 VAL A C 1
ATOM 617 O O . VAL A 1 80 ? 5.507 -1.051 -18.536 1.00 96.62 80 VAL A O 1
ATOM 620 N N . ILE A 1 81 ? 7.323 0.226 -18.230 1.00 97.00 81 ILE A N 1
ATOM 621 C CA . ILE A 1 81 ? 7.048 0.549 -16.823 1.00 97.00 81 ILE A CA 1
ATOM 622 C C . ILE A 1 81 ? 6.353 1.910 -16.778 1.00 97.00 81 ILE A C 1
ATOM 624 O O . ILE A 1 81 ? 6.960 2.911 -17.157 1.00 97.00 81 ILE A O 1
ATOM 628 N N . SER A 1 82 ? 5.106 1.952 -16.306 1.00 96.31 82 SER A N 1
ATOM 629 C CA . SER A 1 82 ? 4.283 3.169 -16.269 1.00 96.31 82 SER A CA 1
ATOM 630 C C . SER A 1 82 ? 4.344 3.899 -14.925 1.00 96.31 82 SER A C 1
ATOM 632 O O . SER A 1 82 ? 4.333 5.127 -14.899 1.00 96.31 82 SER A O 1
ATOM 634 N N . ALA A 1 83 ? 4.462 3.166 -13.812 1.00 96.50 83 ALA A N 1
ATOM 635 C CA . ALA A 1 83 ? 4.484 3.739 -12.466 1.00 96.50 83 ALA A CA 1
ATOM 636 C C . ALA A 1 83 ? 5.581 3.116 -11.596 1.00 96.50 83 ALA A C 1
ATOM 638 O O . ALA A 1 83 ? 5.719 1.893 -11.521 1.00 96.50 83 ALA A O 1
ATOM 639 N N . LEU A 1 84 ? 6.351 3.961 -10.904 1.00 96.50 84 LEU A N 1
ATOM 640 C CA . LEU A 1 84 ? 7.444 3.545 -10.020 1.00 96.50 84 LEU A CA 1
ATOM 641 C C . LEU A 1 84 ? 7.029 3.581 -8.542 1.00 96.50 84 LEU A C 1
ATOM 643 O O . LEU A 1 84 ? 6.252 4.451 -8.151 1.00 96.50 84 LEU A O 1
ATOM 647 N N . PRO A 1 85 ? 7.570 2.692 -7.687 1.00 97.25 85 PRO A N 1
ATOM 648 C CA . PRO A 1 85 ? 7.317 2.736 -6.250 1.00 97.25 85 PRO A CA 1
ATOM 649 C C . PRO A 1 85 ? 7.695 4.074 -5.607 1.00 97.25 85 PRO A C 1
ATOM 651 O O . PRO A 1 85 ? 8.534 4.822 -6.115 1.00 97.25 85 PRO A O 1
ATOM 654 N N . HIS A 1 86 ? 7.097 4.353 -4.450 1.00 96.06 86 HIS A N 1
ATOM 655 C CA . HIS A 1 86 ? 7.333 5.591 -3.716 1.00 96.06 86 HIS A CA 1
ATOM 656 C C . HIS A 1 86 ? 8.829 5.808 -3.434 1.00 96.06 86 HIS A C 1
ATOM 658 O O . HIS A 1 86 ? 9.532 4.881 -3.032 1.00 96.06 86 HIS A O 1
ATOM 664 N N . GLN A 1 87 ? 9.307 7.040 -3.645 1.00 93.06 87 GLN A N 1
ATOM 665 C CA . GLN A 1 87 ? 10.710 7.445 -3.461 1.00 93.06 87 GLN A CA 1
ATOM 666 C C . GLN A 1 87 ? 11.742 6.686 -4.323 1.00 93.06 87 GLN A C 1
ATOM 668 O O . GLN A 1 87 ? 12.944 6.752 -4.055 1.00 93.06 87 GLN A O 1
ATOM 673 N N . VAL A 1 88 ? 11.320 6.010 -5.397 1.00 94.44 88 VAL A N 1
ATOM 674 C CA . VAL A 1 88 ? 12.238 5.384 -6.360 1.00 94.44 88 VAL A CA 1
ATOM 675 C C . VAL A 1 88 ? 12.545 6.338 -7.516 1.00 94.44 88 VAL A C 1
ATOM 677 O O . VAL A 1 88 ? 11.652 6.814 -8.208 1.00 94.44 88 VAL A O 1
ATOM 680 N N . SER A 1 89 ? 13.835 6.589 -7.763 1.00 94.69 89 SER A N 1
ATOM 681 C CA . SER A 1 89 ? 14.298 7.356 -8.927 1.00 94.69 89 SER A CA 1
ATOM 682 C C . SER A 1 89 ? 14.377 6.470 -10.171 1.00 94.69 89 SER A C 1
ATOM 684 O O . SER A 1 89 ? 15.108 5.476 -10.175 1.00 94.69 89 SER A O 1
ATOM 686 N N . GLY A 1 90 ? 13.695 6.862 -11.250 1.00 93.38 90 GLY A N 1
ATOM 687 C CA . GLY A 1 90 ? 13.757 6.155 -12.534 1.00 93.38 90 GLY A CA 1
ATOM 688 C C . GLY A 1 90 ? 15.175 6.071 -13.106 1.00 93.38 90 GLY A C 1
ATOM 689 O O . GLY A 1 90 ? 15.581 5.016 -13.584 1.00 93.38 90 GLY A O 1
ATOM 690 N N . ALA A 1 91 ? 15.977 7.131 -12.959 1.00 95.56 91 ALA A N 1
ATOM 691 C CA . ALA A 1 91 ? 17.374 7.134 -13.398 1.00 95.56 91 ALA A CA 1
ATOM 692 C C . ALA A 1 91 ? 18.208 6.060 -12.679 1.00 95.56 91 ALA A C 1
ATOM 694 O O . ALA A 1 91 ? 18.982 5.347 -13.313 1.00 95.56 91 ALA A O 1
ATOM 695 N N . LYS A 1 92 ? 17.992 5.890 -11.368 1.00 94.88 92 LYS A N 1
ATOM 696 C CA . LYS A 1 92 ? 18.677 4.867 -10.567 1.00 94.88 92 LYS A CA 1
ATOM 697 C C . LYS A 1 92 ? 18.277 3.452 -10.989 1.00 94.88 92 LYS A C 1
ATOM 699 O O . LYS A 1 92 ? 19.121 2.561 -11.022 1.00 94.88 92 LYS A O 1
ATOM 704 N N . VAL A 1 93 ? 17.005 3.241 -11.329 1.00 95.25 93 VAL A N 1
ATOM 705 C CA . VAL A 1 93 ? 16.522 1.948 -11.840 1.00 95.25 93 VAL A CA 1
ATOM 706 C C . VAL A 1 93 ? 17.156 1.633 -13.198 1.00 95.25 93 VAL A C 1
ATOM 708 O O . VAL A 1 93 ? 17.672 0.534 -13.387 1.00 95.25 93 VAL A O 1
ATOM 711 N N . LEU A 1 94 ? 17.196 2.603 -14.117 1.00 95.25 94 LEU A N 1
ATOM 712 C CA . LEU A 1 94 ? 17.850 2.440 -15.420 1.00 95.25 94 LEU A CA 1
ATOM 713 C C . LEU A 1 94 ? 19.343 2.126 -15.277 1.00 95.25 94 LEU A C 1
ATOM 715 O O . LEU A 1 94 ? 19.854 1.238 -15.958 1.00 95.25 94 LEU A O 1
ATOM 719 N N . GLU A 1 95 ? 20.038 2.804 -14.362 1.00 96.19 95 GLU A N 1
ATOM 720 C CA . GLU A 1 95 ? 21.446 2.538 -14.065 1.00 96.19 95 GLU A CA 1
ATOM 721 C C . GLU A 1 95 ? 21.666 1.099 -13.572 1.00 96.19 95 GLU A C 1
ATOM 723 O O . GLU A 1 95 ? 22.582 0.416 -14.038 1.00 96.19 95 GLU A O 1
ATOM 728 N N . GLN A 1 96 ? 20.803 0.614 -12.672 1.00 95.25 96 GLN A N 1
ATOM 729 C CA . GLN A 1 96 ? 20.858 -0.756 -12.160 1.00 95.25 96 GLN A CA 1
ATOM 730 C C . GLN A 1 96 ? 20.628 -1.795 -13.264 1.00 95.25 96 GLN A C 1
ATOM 732 O O . GLN A 1 96 ? 21.375 -2.772 -13.336 1.00 95.25 96 GLN A O 1
ATOM 737 N N . ILE A 1 97 ? 19.650 -1.574 -14.147 1.00 94.81 97 ILE A N 1
ATOM 738 C CA . ILE A 1 97 ? 19.376 -2.461 -15.290 1.00 94.81 97 ILE A CA 1
ATOM 739 C C . ILE A 1 97 ? 20.569 -2.466 -16.255 1.00 94.81 97 ILE A C 1
ATOM 741 O O . ILE A 1 97 ? 21.074 -3.529 -16.618 1.00 94.81 97 ILE A O 1
ATOM 745 N N . ALA A 1 98 ? 21.093 -1.290 -16.611 1.00 95.50 98 ALA A N 1
ATOM 746 C CA . ALA A 1 98 ? 22.253 -1.171 -17.490 1.00 95.50 98 ALA A CA 1
ATOM 747 C C . ALA A 1 98 ? 23.497 -1.863 -16.905 1.00 95.50 98 ALA A C 1
ATOM 749 O O . ALA A 1 98 ? 24.277 -2.478 -17.636 1.00 95.50 98 ALA A O 1
ATOM 750 N N . ALA A 1 99 ? 23.689 -1.799 -15.585 1.00 96.44 99 ALA A N 1
ATOM 751 C CA . ALA A 1 99 ? 24.769 -2.507 -14.910 1.00 96.44 99 ALA A CA 1
ATOM 752 C C . ALA A 1 99 ? 24.616 -4.036 -14.991 1.00 96.44 99 ALA A C 1
ATOM 754 O O . ALA A 1 99 ? 25.614 -4.724 -15.209 1.00 96.44 99 ALA A O 1
ATOM 755 N N . GLN A 1 100 ? 23.397 -4.574 -14.863 1.00 96.00 100 GLN A N 1
ATOM 756 C CA . GLN A 1 100 ? 23.144 -6.013 -15.028 1.00 96.00 100 GLN A CA 1
ATOM 757 C C . GLN A 1 100 ? 23.457 -6.480 -16.455 1.00 96.00 100 GLN A C 1
ATOM 759 O O . GLN A 1 100 ? 24.233 -7.421 -16.625 1.00 96.00 100 GLN A O 1
ATOM 764 N N . MET A 1 101 ? 23.008 -5.728 -17.467 1.00 95.94 101 MET A N 1
ATOM 765 C CA . MET A 1 101 ? 23.317 -6.006 -18.875 1.00 95.94 101 MET A CA 1
ATOM 766 C C . MET A 1 101 ? 24.827 -6.033 -19.149 1.00 95.94 101 MET A C 1
ATOM 768 O O . MET A 1 101 ? 25.327 -6.955 -19.794 1.00 95.94 101 MET A O 1
ATOM 772 N N . ARG A 1 102 ? 25.582 -5.053 -18.625 1.00 95.31 102 ARG A N 1
ATOM 773 C CA . ARG A 1 102 ? 27.053 -5.018 -18.754 1.00 95.31 102 ARG A CA 1
ATOM 774 C C . ARG A 1 102 ? 27.721 -6.230 -18.108 1.00 95.31 102 ARG A C 1
ATOM 776 O O . ARG A 1 102 ? 28.694 -6.752 -18.646 1.00 95.31 102 ARG A O 1
ATOM 783 N N . ASN A 1 103 ? 27.177 -6.692 -16.987 1.00 96.31 103 ASN A N 1
ATOM 784 C CA . ASN A 1 103 ? 27.666 -7.865 -16.267 1.00 96.31 103 ASN A CA 1
ATOM 785 C C . ASN A 1 103 ? 27.207 -9.196 -16.886 1.00 96.31 103 ASN A C 1
ATOM 787 O O . ASN A 1 103 ? 27.545 -10.246 -16.339 1.00 96.31 103 ASN A O 1
ATOM 791 N N . LYS A 1 104 ? 26.465 -9.162 -18.005 1.00 87.50 104 LYS A N 1
ATOM 792 C CA . LYS A 1 104 ? 25.868 -10.333 -18.667 1.00 87.50 104 LYS A CA 1
ATOM 793 C C . LYS A 1 104 ? 25.028 -11.182 -17.699 1.00 87.50 104 LYS A C 1
ATOM 795 O O . LYS A 1 104 ? 25.090 -12.410 -17.743 1.00 87.50 104 LYS A O 1
ATOM 800 N N . LYS A 1 105 ? 24.305 -10.509 -16.803 1.00 63.81 105 LYS A N 1
ATOM 801 C CA . LYS A 1 105 ? 23.351 -11.098 -15.860 1.00 63.81 105 LYS A CA 1
ATOM 802 C C . LYS A 1 105 ? 21.931 -10.697 -16.219 1.00 63.81 105 LYS A C 1
ATOM 804 O O . LYS A 1 105 ? 21.774 -9.588 -16.777 1.00 63.81 105 LYS A O 1
#

Foldseek 3Di:
DDDDDDDAAFDPQLVVVLVVCCVVPVPDDLVNSCVSTVAGDAPKPWDWPDDSVVRSVCVVVVDDDIDTDFDWDQDPNDIDTDIDDPPDDPVVVVVVVVVCVVVVD

Radius of gyration: 18.44 Å; Cα contacts (8 Å, |Δi|>4): 101; chains: 1; bounding box: 49×22×51 Å

Secondary structure (DSSP, 8-state):
-----------HHHHHHHHHHHHH-TT--HHHHHHH--S---SSSPEE-S-HHHHHHHHHHT-----EE-EEEEETTEEEEEEPPTT--HHHHHHHHHHHHHTT-

Nearest PDB structures (foldseek):
  6waa-assembly2_F  TM=1.004E+00  e=1.016E-13  Klebsiella pneumoniae 342
  6waa-assembly1_B  TM=1.003E+00  e=2.990E-13  Klebsiella pneumoniae 342
  7lhz-assembly2_D  TM=9.851E-01  e=5.297E-13  Klebsiella pneumoniae 342
  1zvu-assembly1_A-2  TM=9.718E-01  e=9.997E-13  Escherichia coli
  2xkk-assembly1_A  TM=9.715E-01  e=1.066E-08  Acinetobacter baumannii

Solvent-accessible surface area (backbone atoms only — not comparable to full-atom values): 6554 Å² total; per-residue (Å²): 141,92,82,86,86,89,81,80,52,57,48,67,69,31,52,52,50,38,53,51,48,41,71,80,37,76,80,65,46,73,67,63,41,45,74,50,36,84,58,75,42,62,102,46,82,26,43,71,71,55,50,70,72,54,53,52,50,25,69,73,67,75,53,82,87,84,47,67,39,60,36,68,49,79,55,98,88,41,81,45,76,80,26,54,32,80,95,57,56,67,68,59,51,51,52,53,52,54,52,33,56,74,68,76,96

pLDDT: mean 95.55, std 6.05, range [46.34, 98.44]

Organism: Acinetobacter baumannii (NCBI:txid470)

Mean predicted aligned error: 3.87 Å

Sequence (105 aa):
VGMATDIPPHNLREVAKAAITLIEQPKTTLDELLDIVQGPDFPTEAEIITSRAEIRKIYQNGRGSVRMRAVWSKEDGAVVISALPHQVSGAKVLEQIAAQMRNKK